Protein AF-A0A938WED7-F1 (afdb_monomer)

Sequen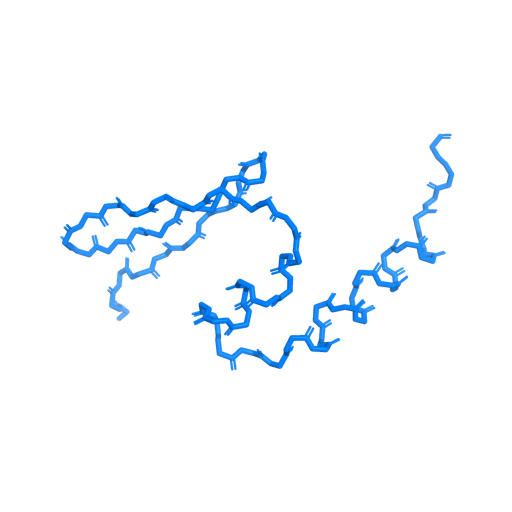ce (59 aa):
MDGVYTSLHDGVLRRYRAGGVETTELRGDAAAEFAAIFGADPSLYRQAEEVRRRWRPPG

Secondary structure (DSSP, 8-state):
----EEEEETTEEEEEETTEEEEEE--S-HHHHHHHHH---HHHHHHHHHHHHHT----

Radius of gyration: 13.69 Å; Cα contacts (8 Å, |Δi|>4): 51; chains: 1; bounding box: 34×28×31 Å

Structure (mmCIF, N/CA/C/O backbone):
data_AF-A0A938WED7-F1
#
_entry.id   AF-A0A938WED7-F1
#
loop_
_atom_site.group_PDB
_atom_site.id
_atom_site.type_symbol
_atom_site.label_atom_id
_atom_site.label_alt_id
_atom_site.label_comp_id
_atom_site.label_asym_id
_atom_site.label_entity_id
_atom_site.label_seq_id
_atom_site.pdbx_PDB_ins_code
_atom_site.Cartn_x
_atom_site.Cartn_y
_atom_site.Cartn_z
_atom_site.occupancy
_atom_site.B_iso_or_equiv
_atom_site.auth_seq_id
_atom_site.auth_comp_id
_atom_site.auth_asym_id
_atom_site.auth_atom_id
_atom_site.pdbx_PDB_model_num
ATOM 1 N N . MET A 1 1 ? -20.470 -2.498 -2.124 1.00 53.25 1 MET A N 1
ATOM 2 C CA . MET A 1 1 ? -19.110 -1.929 -2.017 1.00 53.25 1 MET A CA 1
ATOM 3 C C . MET A 1 1 ? -18.797 -1.865 -0.534 1.00 53.25 1 MET A C 1
ATOM 5 O O . MET A 1 1 ? -19.466 -1.111 0.157 1.00 53.2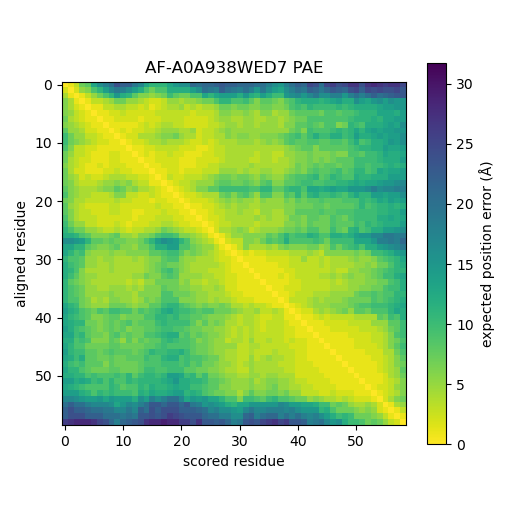5 1 MET A O 1
ATOM 9 N N . ASP A 1 2 ? -17.859 -2.667 -0.032 1.00 63.88 2 ASP A N 1
ATOM 10 C CA . ASP A 1 2 ? -17.575 -2.825 1.411 1.00 63.88 2 ASP A CA 1
ATOM 11 C C . ASP A 1 2 ? -16.923 -1.599 2.086 1.00 63.88 2 ASP A C 1
ATOM 13 O O . ASP A 1 2 ? -16.355 -1.702 3.170 1.00 63.88 2 ASP A O 1
ATOM 17 N N . GLY A 1 3 ? -16.976 -0.422 1.451 1.00 69.19 3 GLY A N 1
ATOM 18 C CA . GLY A 1 3 ? -16.517 0.848 2.020 1.00 69.19 3 GLY A CA 1
ATOM 19 C C . GLY A 1 3 ? -15.014 0.943 2.297 1.00 69.19 3 GLY A C 1
ATOM 20 O O . GLY A 1 3 ? -14.579 1.932 2.882 1.00 69.19 3 GLY A O 1
ATOM 21 N N . VAL A 1 4 ? -14.216 -0.052 1.894 1.00 80.56 4 VAL 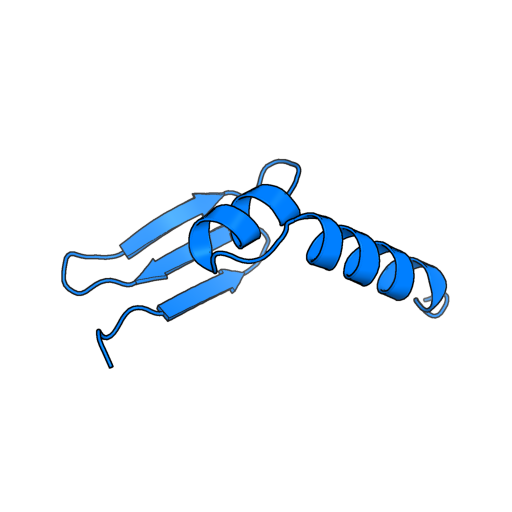A N 1
ATOM 22 C CA . VAL A 1 4 ? -12.763 -0.033 2.081 1.00 80.56 4 VAL A CA 1
ATOM 23 C C . VAL A 1 4 ? -12.121 0.816 0.993 1.00 80.56 4 VAL A C 1
ATOM 25 O O . VAL A 1 4 ? -12.210 0.484 -0.189 1.00 80.56 4 VAL A O 1
ATOM 28 N N . TYR A 1 5 ? -11.448 1.892 1.396 1.00 84.50 5 TYR A N 1
ATOM 29 C CA . TYR A 1 5 ? -10.649 2.719 0.496 1.00 84.50 5 TYR A CA 1
ATOM 30 C C . TYR A 1 5 ? -9.256 2.960 1.070 1.00 84.50 5 TYR A C 1
ATOM 32 O O . TYR A 1 5 ? -9.055 2.972 2.287 1.00 84.50 5 TYR A O 1
ATOM 40 N N . THR A 1 6 ? -8.290 3.150 0.176 1.00 86.25 6 THR A N 1
ATOM 41 C CA . THR A 1 6 ? -6.885 3.346 0.530 1.00 86.25 6 THR A CA 1
ATOM 42 C C . THR A 1 6 ? -6.394 4.655 -0.077 1.00 86.25 6 THR A C 1
ATOM 44 O O . THR A 1 6 ? -6.649 4.913 -1.253 1.00 86.25 6 THR A O 1
ATOM 47 N N . SER A 1 7 ? -5.694 5.483 0.697 1.00 87.38 7 SER A N 1
ATOM 48 C CA . SER A 1 7 ? -5.032 6.696 0.205 1.00 87.38 7 SER A CA 1
ATOM 49 C C . SER A 1 7 ? -3.533 6.647 0.476 1.00 87.38 7 SER A C 1
ATOM 51 O O . SER A 1 7 ? -3.096 6.097 1.484 1.00 87.38 7 SER A O 1
ATOM 53 N N . LEU A 1 8 ? -2.742 7.215 -0.433 1.00 84.94 8 LEU A N 1
ATOM 54 C CA . LEU A 1 8 ? -1.296 7.347 -0.295 1.00 84.94 8 LEU A CA 1
ATOM 55 C C . LEU A 1 8 ? -0.929 8.826 -0.386 1.00 84.94 8 LEU A C 1
ATOM 57 O O . LEU A 1 8 ? -1.201 9.466 -1.401 1.00 84.94 8 LEU A O 1
ATOM 61 N N . HIS A 1 9 ? -0.307 9.357 0.662 1.00 83.75 9 HIS A N 1
ATOM 62 C CA . HIS A 1 9 ? 0.151 10.743 0.705 1.00 83.75 9 HIS A CA 1
ATOM 63 C C . HIS A 1 9 ? 1.500 10.818 1.414 1.00 83.75 9 HIS A C 1
ATOM 65 O O . HIS A 1 9 ? 1.617 10.313 2.526 1.00 83.75 9 HIS A O 1
ATOM 71 N N . ASP A 1 10 ? 2.512 11.397 0.765 1.00 84.00 10 ASP A N 1
ATOM 72 C CA . ASP A 1 10 ? 3.875 11.553 1.303 1.00 84.00 10 ASP A CA 1
ATOM 73 C C . ASP A 1 10 ? 4.476 10.270 1.906 1.00 84.00 10 ASP A C 1
ATOM 75 O O . ASP A 1 10 ? 5.079 10.273 2.974 1.00 84.00 10 ASP A O 1
ATOM 79 N N . GLY A 1 11 ? 4.276 9.133 1.229 1.00 83.75 11 GLY A N 1
ATOM 80 C CA . GLY A 1 11 ? 4.757 7.827 1.700 1.00 83.75 11 GLY A CA 1
ATOM 81 C C . GLY A 1 11 ? 3.937 7.229 2.847 1.00 83.75 11 GLY A C 1
ATOM 82 O O . GLY A 1 11 ? 4.239 6.135 3.308 1.00 83.75 11 GLY A O 1
ATOM 83 N N . VAL A 1 12 ? 2.869 7.893 3.285 1.00 87.25 12 VAL A N 1
ATOM 84 C CA . VAL A 1 12 ? 1.946 7.391 4.301 1.00 87.25 12 VAL A CA 1
ATOM 85 C C . VAL A 1 12 ? 0.716 6.803 3.626 1.00 87.25 12 VAL A C 1
ATOM 87 O O . VAL A 1 12 ? -0.062 7.501 2.969 1.00 87.25 12 VAL A O 1
ATOM 90 N N . LEU A 1 13 ? 0.533 5.503 3.809 1.00 88.44 13 LEU A N 1
ATOM 91 C CA . LEU A 1 13 ? -0.603 4.744 3.325 1.00 88.44 13 LEU A CA 1
ATOM 92 C C . LEU A 1 13 ? -1.677 4.677 4.407 1.00 88.44 13 LEU A C 1
ATOM 94 O O . LEU A 1 13 ? -1.407 4.254 5.527 1.00 88.44 13 LEU A O 1
ATOM 98 N N . ARG A 1 14 ? -2.904 5.078 4.086 1.00 89.56 14 ARG A N 1
ATOM 99 C CA . ARG A 1 14 ? -4.043 5.008 5.003 1.00 89.56 14 ARG A CA 1
ATOM 100 C C . ARG A 1 14 ? -5.108 4.094 4.441 1.00 89.56 14 ARG A C 1
ATOM 102 O O . ARG A 1 14 ? -5.560 4.303 3.318 1.00 89.56 14 ARG A O 1
ATOM 109 N N . ARG A 1 15 ? -5.532 3.114 5.232 1.00 87.88 15 ARG A N 1
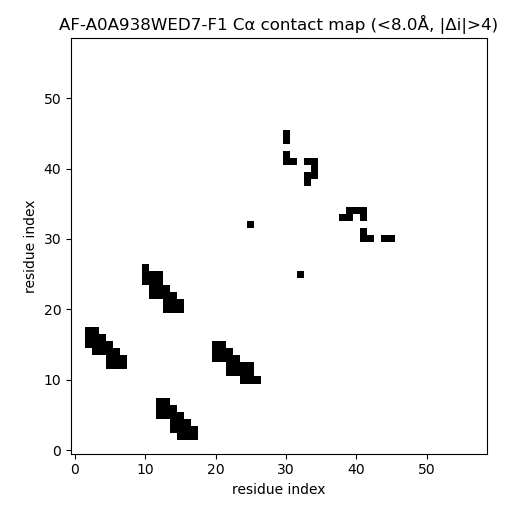ATOM 110 C CA . ARG A 1 15 ? -6.626 2.202 4.902 1.00 87.88 15 ARG A CA 1
ATOM 111 C C . ARG A 1 15 ? -7.821 2.518 5.782 1.00 87.88 15 ARG A C 1
ATOM 113 O O . ARG A 1 15 ? -7.747 2.419 7.003 1.00 87.88 15 ARG A O 1
ATOM 120 N N . TYR A 1 16 ? -8.926 2.871 5.151 1.00 88.38 16 TYR A N 1
ATOM 121 C CA . TYR A 1 16 ? -10.164 3.230 5.820 1.00 88.38 16 TYR A CA 1
ATOM 122 C C . TYR A 1 16 ? -11.109 2.039 5.756 1.00 88.38 16 TYR A C 1
ATOM 124 O O . TYR A 1 16 ? -11.346 1.479 4.687 1.00 88.38 16 TYR A O 1
ATOM 132 N N . ARG A 1 17 ? -11.603 1.620 6.917 1.00 87.88 17 ARG A N 1
ATOM 133 C CA . ARG A 1 17 ? -12.512 0.487 7.094 1.00 87.88 17 ARG A CA 1
ATOM 134 C C . ARG A 1 17 ? -13.681 0.938 7.968 1.00 87.88 17 ARG A C 1
ATOM 136 O O . ARG A 1 17 ? -13.549 1.895 8.727 1.00 87.88 17 ARG A O 1
ATOM 143 N N . ALA A 1 18 ? -14.785 0.192 7.967 1.00 84.88 18 ALA A N 1
ATOM 144 C CA . ALA A 1 18 ? -15.901 0.455 8.885 1.00 84.88 18 ALA A CA 1
ATOM 145 C C . ALA A 1 18 ? -15.479 0.456 10.374 1.00 84.88 18 ALA A C 1
ATOM 147 O O . ALA A 1 18 ? -16.074 1.157 11.183 1.00 84.88 18 ALA A O 1
ATOM 148 N N . GLY A 1 19 ? -14.428 -0.297 10.722 1.00 86.00 19 GLY A N 1
ATOM 149 C CA . GLY A 1 19 ? -13.867 -0.369 12.076 1.00 86.00 19 GLY A CA 1
ATOM 150 C C . GLY A 1 19 ? -12.798 0.680 12.410 1.00 86.00 19 GLY A C 1
ATOM 151 O O . GLY A 1 19 ? -12.232 0.612 13.495 1.00 86.00 19 GLY A O 1
ATOM 152 N N . GLY A 1 20 ? -12.490 1.614 11.502 1.00 86.81 20 GLY A N 1
ATOM 153 C CA . GLY A 1 20 ? -11.502 2.672 11.731 1.00 86.81 20 GLY A CA 1
ATOM 154 C C . GLY A 1 20 ? -10.461 2.815 10.621 1.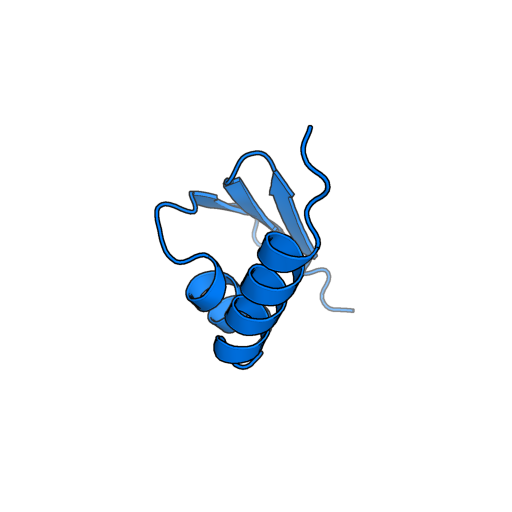00 86.81 20 GLY A C 1
ATOM 155 O O . GLY A 1 20 ? -10.563 2.214 9.549 1.00 86.81 20 GLY A O 1
ATOM 156 N N . VAL A 1 21 ? -9.459 3.655 10.890 1.00 90.12 21 VAL A N 1
ATOM 157 C CA . VAL A 1 21 ? -8.382 3.988 9.950 1.00 90.12 21 VAL A CA 1
ATOM 158 C C . VAL A 1 21 ? -7.077 3.376 10.428 1.00 90.12 21 VAL A C 1
ATOM 160 O O . VAL A 1 21 ? -6.652 3.616 11.555 1.00 90.12 21 VAL A O 1
ATOM 163 N N . GLU A 1 22 ? -6.412 2.635 9.555 1.00 88.88 22 GLU A N 1
ATOM 164 C CA . GLU A 1 22 ? -5.047 2.168 9.777 1.00 88.88 22 GLU A CA 1
ATOM 165 C C . GLU A 1 22 ? -4.077 2.989 8.951 1.00 88.88 22 GLU A C 1
ATOM 167 O O . GLU A 1 22 ? -4.382 3.380 7.823 1.00 88.88 22 GLU A O 1
ATOM 172 N N . THR A 1 23 ? -2.899 3.229 9.511 1.00 89.00 23 THR A N 1
ATOM 173 C CA . THR A 1 23 ? -1.851 4.009 8.864 1.00 89.00 23 THR A CA 1
ATOM 174 C C . THR A 1 23 ? -0.568 3.192 8.824 1.00 89.00 23 THR A C 1
ATOM 176 O O . THR A 1 23 ? -0.114 2.716 9.862 1.00 89.00 23 THR A O 1
ATOM 179 N N . THR A 1 24 ? 0.017 3.068 7.637 1.00 86.44 24 THR A N 1
ATOM 180 C CA . THR A 1 24 ? 1.295 2.398 7.393 1.00 86.44 24 THR A CA 1
ATOM 181 C C . THR A 1 24 ? 2.242 3.392 6.742 1.00 86.44 24 THR A C 1
ATOM 183 O O . THR A 1 24 ? 1.931 3.977 5.706 1.00 86.44 24 THR A O 1
ATOM 186 N N . GLU A 1 25 ? 3.407 3.598 7.343 1.00 86.44 25 GLU A N 1
ATOM 187 C CA . GLU A 1 25 ? 4.461 4.406 6.736 1.00 86.44 25 GLU A CA 1
ATOM 188 C C . GLU A 1 25 ? 5.290 3.517 5.802 1.00 86.44 25 GLU A C 1
ATOM 190 O O . GLU A 1 25 ? 5.877 2.525 6.236 1.00 86.44 25 GLU A O 1
ATOM 195 N N . LEU A 1 26 ? 5.324 3.848 4.511 1.00 81.81 26 LEU A N 1
ATOM 196 C CA . LEU A 1 26 ? 6.072 3.096 3.509 1.00 81.81 26 LEU A CA 1
ATOM 197 C C . LEU A 1 26 ? 7.562 3.418 3.635 1.00 81.81 26 LEU A C 1
ATOM 199 O O . LEU A 1 26 ? 8.091 4.313 2.976 1.00 81.81 26 LEU A O 1
ATOM 203 N N . ARG A 1 27 ? 8.252 2.663 4.489 1.00 71.31 27 ARG A N 1
ATOM 204 C CA . ARG A 1 27 ? 9.713 2.688 4.614 1.00 71.31 27 ARG A CA 1
ATOM 205 C C . ARG A 1 27 ? 10.306 1.496 3.861 1.00 71.31 27 ARG A C 1
ATOM 207 O O . ARG A 1 27 ? 10.586 0.467 4.462 1.00 71.31 27 ARG A O 1
ATOM 214 N N . GLY A 1 28 ? 10.479 1.619 2.543 1.00 74.00 28 GLY A N 1
ATOM 215 C CA . GLY A 1 28 ? 11.136 0.588 1.724 1.00 74.00 28 GLY A CA 1
ATOM 216 C C . GLY A 1 28 ? 10.383 0.209 0.447 1.00 74.00 28 GLY A C 1
ATOM 217 O O . GLY A 1 28 ? 9.971 1.084 -0.313 1.00 74.00 28 GLY A O 1
ATOM 218 N N . ASP A 1 29 ? 10.259 -1.098 0.183 1.00 75.81 29 ASP A N 1
ATOM 219 C CA . ASP A 1 29 ? 9.697 -1.652 -1.059 1.00 75.81 29 ASP A CA 1
ATOM 220 C C . ASP A 1 29 ? 8.164 -1.519 -1.108 1.00 75.81 29 ASP A C 1
ATOM 222 O O . ASP A 1 29 ? 7.415 -2.434 -0.761 1.00 75.81 29 ASP A O 1
ATOM 226 N N . ALA A 1 30 ? 7.695 -0.357 -1.570 1.00 77.38 30 ALA A N 1
ATOM 227 C CA . ALA A 1 30 ? 6.274 -0.041 -1.713 1.00 77.38 30 ALA A CA 1
ATOM 228 C C . ALA A 1 30 ? 5.500 -1.052 -2.584 1.00 77.38 30 ALA A C 1
ATOM 230 O O . ALA A 1 30 ? 4.290 -1.200 -2.416 1.00 77.38 30 ALA A O 1
ATOM 231 N N . ALA A 1 31 ? 6.171 -1.772 -3.492 1.00 80.56 31 ALA A N 1
ATOM 232 C CA . ALA A 1 31 ? 5.524 -2.765 -4.346 1.00 80.56 31 ALA A CA 1
ATOM 233 C C . ALA A 1 31 ? 4.949 -3.941 -3.541 1.00 80.56 31 ALA A C 1
ATOM 235 O O . ALA A 1 31 ? 3.854 -4.412 -3.850 1.00 80.56 31 ALA A O 1
ATOM 236 N N . ALA A 1 32 ? 5.658 -4.396 -2.504 1.00 80.81 32 ALA A N 1
ATOM 237 C CA . ALA A 1 32 ? 5.202 -5.489 -1.647 1.00 80.81 32 ALA A CA 1
ATOM 238 C C . ALA A 1 32 ? 3.977 -5.082 -0.809 1.00 80.81 32 ALA A C 1
ATOM 240 O O . ALA A 1 32 ? 3.019 -5.845 -0.692 1.00 80.81 32 ALA A O 1
ATOM 241 N N . GLU A 1 33 ? 3.974 -3.852 -0.296 1.00 79.50 33 GLU A N 1
ATOM 242 C CA . GLU A 1 33 ? 2.862 -3.297 0.485 1.00 79.50 33 GLU A CA 1
ATOM 243 C C . GLU A 1 33 ? 1.593 -3.141 -0.368 1.00 79.50 33 GLU A C 1
ATOM 245 O O . GLU A 1 33 ? 0.498 -3.532 0.041 1.00 79.50 33 GLU A O 1
ATOM 250 N N . PHE A 1 34 ? 1.722 -2.647 -1.605 1.00 79.44 34 PHE A N 1
ATOM 251 C CA . PHE A 1 34 ? 0.582 -2.570 -2.523 1.00 79.44 34 PHE A CA 1
ATOM 252 C C . PHE A 1 34 ? 0.076 -3.946 -2.950 1.00 79.44 34 PHE A C 1
ATOM 254 O O . PHE A 1 34 ? -1.138 -4.141 -3.023 1.00 79.44 34 PHE A O 1
ATOM 261 N N . ALA A 1 35 ? 0.972 -4.908 -3.175 1.00 83.06 35 ALA A N 1
ATOM 262 C CA . ALA A 1 35 ? 0.589 -6.285 -3.464 1.00 83.06 35 ALA A CA 1
ATOM 263 C C . ALA A 1 35 ? -0.252 -6.891 -2.330 1.00 83.06 35 ALA A C 1
ATOM 265 O O . ALA A 1 35 ? -1.301 -7.476 -2.593 1.00 83.06 35 ALA A O 1
ATOM 266 N N . ALA A 1 36 ? 0.139 -6.680 -1.070 1.00 80.69 36 ALA A N 1
ATOM 267 C CA . ALA A 1 36 ? -0.611 -7.166 0.088 1.00 80.69 36 ALA A CA 1
ATOM 268 C C . ALA A 1 36 ? -2.023 -6.553 0.201 1.00 80.69 36 ALA A C 1
ATOM 270 O O . ALA A 1 36 ? -2.946 -7.205 0.688 1.00 80.69 36 ALA A O 1
ATOM 271 N N . ILE A 1 37 ? -2.209 -5.309 -0.249 1.00 78.19 37 ILE A N 1
ATOM 272 C CA . ILE A 1 37 ? -3.481 -4.578 -0.120 1.00 78.19 37 ILE A CA 1
ATOM 273 C C . ILE A 1 37 ? -4.420 -4.839 -1.2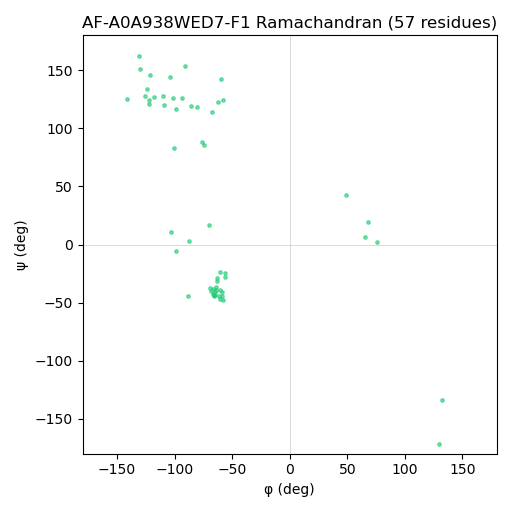89 1.00 78.19 37 ILE A C 1
ATOM 275 O O . ILE A 1 37 ? -5.619 -5.023 -1.084 1.00 78.19 37 ILE A O 1
ATOM 279 N N . PHE A 1 38 ? -3.885 -4.818 -2.506 1.00 78.94 38 PHE A N 1
ATOM 280 C CA . PHE A 1 38 ? -4.669 -4.919 -3.734 1.00 78.94 38 PHE A CA 1
ATOM 281 C C . PHE A 1 38 ? -4.673 -6.334 -4.324 1.00 78.94 38 PHE A C 1
ATOM 283 O O . PHE A 1 38 ? -5.389 -6.578 -5.291 1.00 78.94 38 PHE A O 1
ATOM 290 N N . GLY A 1 39 ? -3.900 -7.267 -3.757 1.00 79.25 39 GLY A N 1
ATOM 291 C CA . GLY A 1 39 ? -3.802 -8.652 -4.230 1.00 79.25 39 GLY A CA 1
ATOM 292 C C . GLY A 1 39 ? -3.128 -8.790 -5.597 1.00 79.25 39 GLY A C 1
ATOM 293 O O . GLY A 1 39 ? -3.324 -9.794 -6.277 1.00 79.25 39 GLY A O 1
ATOM 294 N N . ALA A 1 40 ? -2.377 -7.775 -6.026 1.00 79.25 40 ALA A N 1
ATOM 295 C CA . ALA A 1 40 ? -1.691 -7.758 -7.312 1.00 79.25 40 ALA A CA 1
ATOM 296 C C . ALA A 1 40 ? -0.271 -8.331 -7.200 1.00 79.25 40 ALA A C 1
ATOM 298 O O . ALA A 1 40 ? 0.361 -8.247 -6.148 1.00 79.25 40 ALA A O 1
ATOM 299 N N . ASP A 1 41 ? 0.252 -8.877 -8.299 1.00 85.69 41 ASP A N 1
ATOM 300 C CA . ASP A 1 41 ? 1.640 -9.337 -8.365 1.00 85.69 41 ASP A CA 1
ATOM 301 C C . ASP A 1 41 ? 2.604 -8.143 -8.154 1.00 85.69 41 ASP A C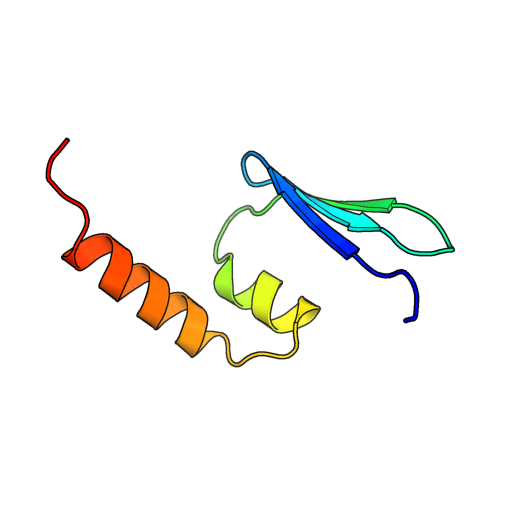 1
ATOM 303 O O . ASP A 1 41 ? 2.544 -7.166 -8.912 1.00 85.69 41 ASP A O 1
ATOM 307 N N . PRO A 1 42 ? 3.510 -8.190 -7.155 1.00 81.88 42 PRO A N 1
ATOM 308 C CA . PRO A 1 42 ? 4.429 -7.091 -6.857 1.00 81.88 42 PRO A CA 1
ATOM 309 C C . PRO A 1 42 ? 5.373 -6.749 -8.020 1.00 81.88 42 PRO A C 1
ATOM 311 O O . PRO A 1 42 ? 5.846 -5.612 -8.120 1.00 81.88 42 PRO A O 1
ATOM 314 N N . SER A 1 43 ? 5.639 -7.690 -8.933 1.00 86.69 43 SER A N 1
ATOM 315 C CA . SER A 1 43 ? 6.453 -7.440 -10.127 1.00 86.69 43 SER A CA 1
ATOM 316 C C . SER A 1 43 ? 5.826 -6.402 -11.061 1.00 86.69 43 SER A C 1
ATOM 318 O O . SER A 1 43 ? 6.566 -5.653 -11.699 1.00 86.69 43 SER A O 1
ATOM 320 N N . LEU A 1 44 ? 4.494 -6.277 -11.085 1.00 85.50 44 LEU A N 1
ATOM 321 C CA . LEU A 1 44 ? 3.790 -5.278 -11.895 1.00 85.50 44 LEU A CA 1
ATOM 322 C C . LEU A 1 44 ? 4.105 -3.855 -11.425 1.00 85.50 44 LEU A C 1
ATOM 324 O O . LEU A 1 44 ? 4.345 -2.969 -12.245 1.00 85.50 44 LEU A O 1
ATOM 328 N N . TYR A 1 45 ? 4.174 -3.634 -10.111 1.00 83.81 45 TYR A N 1
ATOM 329 C CA . TYR A 1 45 ? 4.540 -2.330 -9.556 1.00 83.81 45 TYR A CA 1
ATOM 330 C C . TYR A 1 45 ? 6.009 -1.988 -9.819 1.00 83.81 45 TYR A C 1
ATOM 332 O O . TYR A 1 45 ? 6.318 -0.839 -10.134 1.00 83.81 45 TYR A O 1
ATOM 340 N N . ARG A 1 46 ? 6.909 -2.980 -9.763 1.00 83.06 46 ARG A N 1
ATOM 341 C CA . ARG A 1 46 ? 8.329 -2.785 -10.103 1.00 83.06 46 ARG A CA 1
ATOM 342 C C . ARG A 1 46 ? 8.525 -2.443 -11.579 1.00 83.06 46 ARG A C 1
ATOM 344 O O . ARG A 1 46 ? 9.245 -1.500 -11.889 1.00 83.06 46 ARG A O 1
ATOM 351 N N . GLN A 1 47 ? 7.840 -3.147 -12.481 1.00 85.62 47 GLN A N 1
ATOM 352 C CA . GLN A 1 47 ? 7.865 -2.841 -13.916 1.00 85.62 47 GLN A CA 1
ATOM 353 C C . GLN A 1 47 ? 7.310 -1.442 -14.198 1.00 85.62 47 GLN A C 1
ATOM 355 O O . GLN A 1 47 ? 7.915 -0.674 -14.944 1.00 85.62 47 GLN A O 1
ATOM 360 N N . ALA A 1 48 ? 6.192 -1.073 -13.566 1.00 84.44 48 ALA A N 1
ATOM 361 C CA . ALA A 1 48 ? 5.631 0.269 -13.688 1.00 84.44 48 ALA A CA 1
ATOM 362 C C . ALA A 1 48 ? 6.605 1.348 -13.184 1.00 84.44 48 ALA A C 1
ATOM 364 O O . ALA A 1 48 ? 6.729 2.407 -13.803 1.00 84.44 48 ALA A O 1
ATOM 365 N N . GLU A 1 49 ? 7.331 1.085 -12.094 1.00 83.69 49 GLU A N 1
ATOM 366 C CA . GLU A 1 49 ? 8.366 1.991 -11.599 1.00 83.69 49 GLU A CA 1
ATOM 367 C C . GLU A 1 49 ? 9.540 2.116 -12.579 1.00 83.69 49 GLU A C 1
ATOM 369 O O . GLU A 1 49 ? 9.993 3.231 -12.845 1.00 83.69 49 GLU A O 1
ATOM 374 N N . GLU A 1 50 ? 10.011 1.008 -13.150 1.00 86.69 50 GLU A N 1
ATOM 375 C CA . GLU A 1 50 ? 11.084 1.003 -14.148 1.00 86.69 50 GLU A CA 1
ATOM 376 C C . GLU A 1 50 ? 10.695 1.808 -15.393 1.00 86.69 50 GLU A C 1
ATOM 378 O O . GLU A 1 50 ? 11.442 2.690 -15.824 1.00 86.69 50 GLU A O 1
ATOM 383 N N . VAL A 1 51 ? 9.487 1.581 -15.919 1.00 87.31 51 VAL A N 1
A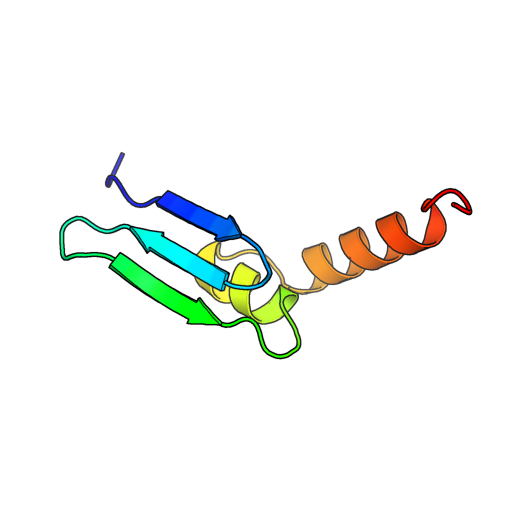TOM 384 C CA . VAL A 1 51 ? 8.920 2.360 -17.028 1.00 87.31 51 VAL A CA 1
ATOM 385 C C . VAL A 1 51 ? 8.862 3.838 -16.646 1.00 87.31 51 VAL A C 1
ATOM 387 O O . VAL A 1 51 ? 9.356 4.684 -17.392 1.00 87.31 51 VAL A O 1
ATOM 390 N N . ARG A 1 52 ? 8.347 4.177 -15.457 1.00 82.94 52 ARG A N 1
ATOM 391 C CA . ARG A 1 52 ? 8.290 5.569 -14.987 1.00 82.94 52 ARG A CA 1
ATOM 392 C C . ARG A 1 52 ? 9.675 6.206 -14.906 1.00 82.94 52 ARG A C 1
ATOM 394 O O . ARG A 1 52 ? 9.809 7.370 -15.259 1.00 82.94 52 ARG A O 1
ATOM 401 N N . ARG A 1 53 ? 10.697 5.481 -14.441 1.00 83.44 53 ARG A N 1
ATOM 402 C CA . ARG A 1 53 ? 12.084 5.976 -14.372 1.00 83.44 53 ARG A CA 1
ATOM 403 C C . ARG A 1 53 ? 12.666 6.195 -15.764 1.00 83.44 53 ARG A C 1
ATOM 405 O O . ARG A 1 53 ? 13.287 7.226 -15.991 1.00 83.44 53 ARG A O 1
ATOM 412 N N . ARG A 1 54 ? 12.426 5.264 -16.689 1.00 87.62 54 ARG A N 1
ATOM 413 C CA . ARG A 1 54 ? 12.906 5.334 -18.075 1.00 87.62 54 ARG A CA 1
ATOM 414 C C . ARG A 1 54 ? 12.317 6.512 -18.847 1.00 87.62 54 ARG A C 1
ATOM 416 O O . ARG A 1 54 ? 13.016 7.110 -19.656 1.00 87.62 54 ARG A O 1
ATOM 423 N N . TRP A 1 55 ? 11.051 6.833 -18.598 1.00 87.19 55 TRP A N 1
ATOM 424 C CA . TRP A 1 55 ? 10.327 7.904 -19.287 1.00 87.19 55 TRP A CA 1
ATOM 425 C C . TRP A 1 55 ? 10.178 9.173 -18.450 1.00 87.19 55 TRP A C 1
ATOM 427 O O . TRP A 1 55 ? 9.423 10.066 -18.829 1.00 87.19 55 TRP A O 1
ATOM 437 N N . ARG A 1 56 ? 10.881 9.276 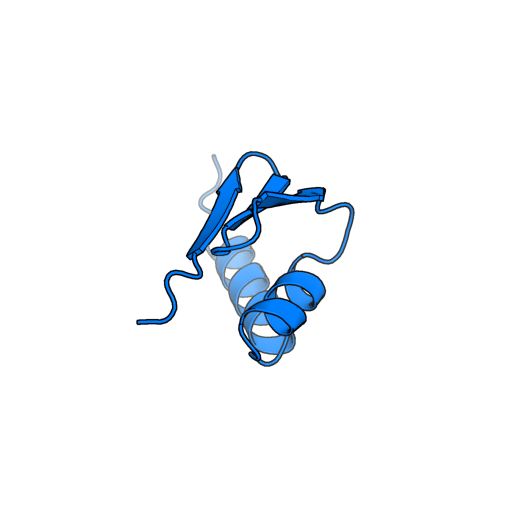-17.315 1.00 79.50 56 ARG A N 1
ATOM 438 C CA . ARG A 1 56 ? 10.895 10.505 -16.524 1.00 79.50 56 ARG A CA 1
ATOM 439 C C . ARG A 1 56 ? 11.629 11.571 -17.343 1.00 79.50 56 ARG A C 1
ATOM 441 O O . ARG A 1 56 ? 12.825 11.393 -17.579 1.00 79.50 56 ARG A O 1
ATOM 448 N N . PRO A 1 57 ? 10.963 12.652 -17.788 1.00 63.19 57 PRO A N 1
ATOM 449 C CA . PRO A 1 57 ? 11.673 13.732 -18.453 1.00 63.19 57 PRO A CA 1
ATOM 450 C C . PRO A 1 57 ? 12.724 14.299 -17.486 1.00 63.19 57 PRO A C 1
ATOM 452 O O . PRO A 1 57 ? 12.456 14.353 -16.277 1.00 63.19 57 PRO A O 1
ATOM 455 N N . PRO A 1 58 ? 13.918 14.680 -17.974 1.00 67.88 58 PRO A N 1
ATOM 456 C CA . PRO A 1 58 ? 14.848 15.445 -17.158 1.00 67.88 58 PRO A CA 1
ATOM 457 C C . PRO A 1 58 ? 14.129 16.725 -16.718 1.00 67.88 58 PRO A C 1
ATOM 459 O O . PRO A 1 58 ? 13.530 17.413 -17.546 1.00 67.88 58 PRO A O 1
ATOM 462 N N . GLY A 1 59 ? 14.090 16.941 -15.403 1.00 59.12 59 GLY A N 1
ATOM 463 C CA . GLY A 1 59 ? 13.529 18.148 -14.796 1.00 59.12 59 GLY A CA 1
ATOM 464 C C . GLY A 1 59 ? 14.445 19.347 -14.962 1.00 59.12 59 GLY A C 1
ATOM 465 O O . GLY A 1 59 ? 15.657 19.130 -15.188 1.00 59.12 59 GLY A O 1
#

Mean predicted aligned error: 7.29 Å

Solvent-accessible surface area (backbone atoms only — not comparable to full-atom values): 3667 Å² total; per-residue (Å²): 129,88,69,66,50,74,49,78,55,96,56,36,38,36,42,38,43,94,91,46,76,48,79,47,76,61,86,70,72,56,33,57,58,48,18,74,73,71,73,46,68,38,64,59,50,51,51,53,49,51,52,50,62,73,67,51,73,85,127

Nearest PDB structures (foldseek):
  4bgf-assembly3_C  TM=5.600E-01  e=1.255E-01  Mycobacterium tuberculosis H37Rv
  4c5p-assembly1_A  TM=6.515E-01  e=2.736E-01  Mycobacterium marinum
  1k0e-assembly2_B  TM=6.805E-01  e=1.395E+00  Escherichia coli
  6iry-assembly1_A  TM=6.605E-01  e=1.607E+00  Danio rerio
  5lq4-assembly1_B  TM=6.714E-01  e=1.988E+00  Cyanothece sp. PCC 7425

pLDDT: mean 81.6, std 7.63, range [53.25, 90.12]

Foldseek 3Di:
DQPWDWDADPQWIWIQHPVGIDIDRNDDLVLVVCCVVVVDDSVVVVVVVVVCVVPVPDD